Protein AF-A0A821FDJ8-F1 (afdb_monomer_lite)

pLDDT: mean 70.46, std 9.53, range [47.59, 87.81]

Secondary structure (DSSP, 8-state):
--HHHHHHHHHHHHHHHHHHHHHHHHHHHHHHHHTSTTTTT-HHHHHHHHHHHHHHHHHHHHHHHHHHHHHTTTHHHH-TT-TTSHHHHHHHHHHHHHHHHHHHHHHHHHHHHHHHHHHHIIIIIHHHHHHHHHHHHHHHHHHHHHHHHHHHHHHHHHHHHHHHHHHHHHT-

Sequence (172 aa):
MSKLLEQVLKVNTYLHPIQFCLVTIINILNIRVLCSRILRSSPCTHYFLAYALFSIIYNCVSCSTQFLYSFYIDWAKKSQSRLLHTISTIQTARISIVIDRILSAIYMLPMLAIYKYQIISYYVLIPILMIIFGFLTMLHIRPQSIRTKHLISSIHRRRTEEQLARMLIIQV

Structure (mmCIF, N/CA/C/O backbone):
data_AF-A0A821FDJ8-F1
#
_entry.id   AF-A0A821FDJ8-F1
#
loop_
_atom_site.group_PDB
_atom_site.id
_atom_site.type_symbol
_atom_site.label_atom_id
_atom_site.label_alt_id
_atom_site.label_comp_id
_atom_site.label_asym_id
_atom_site.label_entity_id
_atom_site.label_seq_id
_atom_site.pdbx_PDB_ins_code
_atom_site.Cartn_x
_atom_site.Cartn_y
_atom_site.Cartn_z
_atom_site.occupancy
_atom_site.B_iso_or_equiv
_atom_site.auth_seq_id
_atom_site.auth_comp_id
_atom_site.auth_asym_id
_atom_site.auth_atom_id
_atom_site.pdbx_PDB_model_num
ATOM 1 N N . MET A 1 1 ? -31.890 0.995 20.794 1.00 58.12 1 MET A N 1
ATOM 2 C CA . MET A 1 1 ? -30.744 0.539 19.976 1.00 58.12 1 MET A CA 1
ATOM 3 C C . MET A 1 1 ? -31.180 -0.750 19.289 1.00 58.12 1 MET A C 1
ATOM 5 O O . MET A 1 1 ? -31.674 -1.625 19.987 1.00 58.12 1 MET A O 1
ATOM 9 N N . SER A 1 2 ? -31.179 -0.831 17.955 1.00 78.25 2 SER A N 1
ATOM 10 C CA . SER A 1 2 ? -31.711 -2.007 17.244 1.00 78.25 2 SER A CA 1
ATOM 11 C C . SER A 1 2 ? -30.798 -3.223 17.456 1.00 78.25 2 SER A C 1
ATOM 13 O O . SER A 1 2 ? -29.579 -3.069 17.481 1.00 78.25 2 SER A O 1
ATOM 15 N N . LYS A 1 3 ? -31.363 -4.435 17.582 1.00 86.69 3 LYS A N 1
ATOM 16 C CA . LYS A 1 3 ? -30.594 -5.695 17.739 1.00 86.69 3 LYS A CA 1
ATOM 17 C C . LYS A 1 3 ? -29.494 -5.865 16.679 1.00 86.69 3 LYS A C 1
ATOM 19 O O . LYS A 1 3 ? -28.442 -6.432 16.950 1.00 86.69 3 LYS A O 1
ATOM 24 N N . LEU A 1 4 ? -29.736 -5.326 15.486 1.00 79.06 4 LEU A N 1
ATOM 25 C CA . LEU A 1 4 ? -28.810 -5.343 14.359 1.00 79.06 4 LEU A CA 1
ATOM 26 C C . LEU A 1 4 ? -27.558 -4.489 14.630 1.00 79.06 4 LEU A C 1
ATOM 28 O O . LEU A 1 4 ? -26.450 -4.924 14.337 1.00 79.06 4 LEU A O 1
ATOM 32 N N . LEU A 1 5 ? -27.705 -3.320 15.266 1.00 67.12 5 LEU A N 1
ATOM 33 C CA . LEU A 1 5 ? -26.572 -2.462 15.625 1.00 67.12 5 LEU A CA 1
ATOM 34 C C . LEU A 1 5 ? -25.670 -3.121 16.676 1.00 67.12 5 LEU A C 1
ATOM 36 O O . LEU A 1 5 ? -24.453 -3.020 16.576 1.00 67.12 5 LEU A O 1
ATOM 40 N N . GLU A 1 6 ? -26.253 -3.827 17.647 1.00 74.69 6 GLU A N 1
ATOM 41 C CA . GLU A 1 6 ? -25.510 -4.549 18.689 1.00 74.69 6 GLU A CA 1
ATOM 42 C C . GLU A 1 6 ? -24.721 -5.738 18.113 1.00 74.69 6 GLU A C 1
ATOM 44 O O . GLU A 1 6 ? -23.551 -5.930 18.450 1.00 74.69 6 GLU A O 1
ATOM 49 N N . GLN A 1 7 ? -25.315 -6.487 17.176 1.00 76.69 7 GLN A N 1
ATOM 50 C CA . GLN A 1 7 ? -24.606 -7.539 16.441 1.00 76.69 7 GLN A CA 1
ATOM 51 C C . GLN A 1 7 ? -23.461 -6.986 15.589 1.00 76.69 7 GLN A C 1
ATOM 53 O O . GLN A 1 7 ? -22.363 -7.539 15.633 1.00 76.69 7 GLN A O 1
ATOM 58 N N . VAL A 1 8 ? -23.683 -5.893 14.851 1.00 73.62 8 VAL A N 1
ATOM 59 C CA . VAL A 1 8 ? -22.634 -5.256 14.037 1.00 73.62 8 VAL A CA 1
ATOM 60 C C . VAL A 1 8 ? -21.482 -4.784 14.919 1.00 73.62 8 VAL A C 1
ATOM 62 O O . VAL A 1 8 ? -20.329 -5.050 14.593 1.00 73.62 8 VAL A O 1
ATOM 65 N N . LEU A 1 9 ? -21.776 -4.157 16.062 1.00 68.88 9 LEU A N 1
ATOM 66 C CA . LEU A 1 9 ? -20.759 -3.710 17.015 1.00 68.88 9 LEU A CA 1
ATOM 67 C C . LEU A 1 9 ? -19.920 -4.881 17.529 1.00 68.88 9 LEU A C 1
ATOM 69 O O . LEU A 1 9 ? -18.695 -4.818 17.485 1.00 68.88 9 LEU A O 1
ATOM 73 N N . LYS A 1 10 ? -20.584 -5.971 17.932 1.00 74.75 10 LYS A N 1
ATOM 74 C CA . LYS A 1 10 ? -19.927 -7.181 18.433 1.00 74.75 10 LYS A CA 1
ATOM 75 C C . LYS A 1 10 ? -19.014 -7.808 17.381 1.00 74.75 10 LYS A C 1
ATOM 77 O O . LYS A 1 10 ? -17.881 -8.153 17.697 1.00 74.75 10 LYS A O 1
ATOM 82 N N . VAL A 1 11 ? -19.472 -7.923 16.133 1.00 75.38 11 VAL A N 1
ATOM 83 C CA . VAL A 1 11 ? -18.643 -8.420 15.021 1.00 75.38 11 VAL A CA 1
ATOM 84 C C . VAL A 1 11 ? -17.445 -7.500 14.788 1.00 75.38 11 VAL A C 1
ATOM 86 O O . VAL A 1 11 ? -16.323 -7.983 14.642 1.00 75.38 11 VAL A O 1
ATOM 89 N N . ASN A 1 12 ? -17.653 -6.183 14.822 1.00 70.94 12 ASN A N 1
ATOM 90 C CA . ASN A 1 12 ? -16.587 -5.212 14.602 1.00 70.94 12 ASN A CA 1
ATOM 91 C C . ASN A 1 12 ? -15.498 -5.292 15.683 1.00 70.94 12 ASN A C 1
ATOM 93 O O . ASN A 1 12 ? -14.316 -5.173 15.362 1.00 70.94 12 ASN A O 1
ATOM 97 N N . THR A 1 13 ? -15.871 -5.568 16.937 1.00 73.62 13 THR A N 1
ATOM 98 C CA . THR A 1 13 ? -14.925 -5.793 18.043 1.00 73.62 13 THR A CA 1
ATOM 99 C C . THR A 1 13 ? -13.994 -6.981 17.786 1.00 73.62 13 THR A C 1
ATOM 101 O O . THR A 1 13 ? -12.828 -6.922 18.164 1.00 73.62 13 THR A O 1
ATOM 104 N N . TYR A 1 14 ? -14.466 -8.040 17.117 1.00 75.25 14 TYR A N 1
ATOM 105 C CA . TYR A 1 14 ? -13.625 -9.190 16.753 1.00 75.25 14 TYR A CA 1
ATOM 106 C C . TYR A 1 14 ? -12.829 -8.973 15.463 1.00 75.25 14 TYR A C 1
ATOM 108 O O . TYR A 1 14 ? -11.728 -9.505 15.327 1.00 75.25 14 TYR A O 1
ATOM 116 N N . LEU A 1 15 ? -13.355 -8.191 14.519 1.00 75.56 15 LEU A N 1
ATOM 117 C CA . LEU A 1 15 ? -12.695 -7.956 13.233 1.00 75.56 15 LEU A CA 1
ATOM 118 C C . LEU A 1 15 ? -11.451 -7.064 13.366 1.00 75.56 15 LEU A C 1
ATOM 120 O O . LEU A 1 15 ? -10.444 -7.296 12.699 1.00 75.56 15 LEU A O 1
ATOM 124 N N . HIS A 1 16 ? -11.493 -6.074 14.258 1.00 69.56 16 HIS A N 1
ATOM 125 C CA . HIS A 1 16 ? -10.404 -5.115 14.455 1.00 69.56 16 HIS A CA 1
ATOM 126 C C . HIS A 1 16 ? -9.068 -5.705 14.929 1.00 69.56 16 HIS A C 1
ATOM 128 O O . HIS A 1 16 ? -8.049 -5.352 14.335 1.00 69.56 16 HIS A O 1
ATOM 134 N N . PRO A 1 17 ? -9.000 -6.611 15.924 1.00 73.00 17 PRO A N 1
ATOM 135 C CA . PRO A 1 17 ? -7.734 -7.242 16.295 1.00 73.00 17 PRO A CA 1
ATOM 136 C C . PRO A 1 17 ? -7.164 -8.111 15.165 1.00 73.00 17 PRO A C 1
ATOM 138 O O . PRO A 1 17 ? -5.951 -8.132 14.962 1.00 73.00 17 PRO A O 1
ATOM 141 N N . ILE A 1 18 ? -8.018 -8.771 14.373 1.00 73.50 18 ILE A N 1
ATOM 142 C CA . ILE A 1 18 ? -7.584 -9.540 13.194 1.00 73.50 18 ILE A CA 1
ATOM 143 C C . ILE A 1 18 ? -6.985 -8.598 12.143 1.00 73.50 18 ILE A C 1
ATOM 145 O O . ILE A 1 18 ? -5.895 -8.854 11.625 1.00 73.50 18 ILE A O 1
ATOM 149 N N . GLN A 1 19 ? -7.663 -7.482 11.867 1.00 79.44 19 GLN A N 1
ATOM 150 C CA . GLN A 1 19 ? -7.183 -6.452 10.950 1.00 79.44 19 GLN A CA 1
ATOM 151 C C . GLN A 1 19 ? -5.860 -5.834 11.432 1.00 79.44 19 GLN A C 1
ATOM 153 O O . GLN A 1 19 ? -4.935 -5.685 10.636 1.00 79.44 19 GLN A O 1
ATOM 158 N N . PHE A 1 20 ? -5.727 -5.546 12.728 1.00 78.62 20 PHE A N 1
ATOM 159 C CA . PHE A 1 20 ? -4.492 -5.044 13.333 1.00 78.62 20 PHE A CA 1
ATOM 160 C C . PHE A 1 20 ? -3.316 -6.005 13.117 1.00 78.62 20 PHE A C 1
ATOM 162 O O . PHE A 1 20 ? -2.251 -5.590 12.648 1.00 78.62 20 PHE A O 1
ATOM 169 N N . CYS A 1 21 ? -3.511 -7.295 13.403 1.00 78.25 21 CYS A N 1
ATOM 170 C CA . CYS A 1 21 ? -2.490 -8.320 13.198 1.00 78.25 21 CYS A CA 1
ATOM 171 C C . CYS A 1 21 ? -2.081 -8.427 11.722 1.00 78.25 21 CYS A C 1
ATOM 173 O O . CYS A 1 21 ? -0.889 -8.388 11.415 1.00 78.25 21 CYS A O 1
ATOM 175 N N . LEU A 1 22 ? -3.050 -8.504 10.802 1.00 75.06 22 LEU A N 1
ATOM 176 C CA . LEU A 1 22 ? -2.780 -8.608 9.364 1.00 75.06 22 LEU A CA 1
ATOM 177 C C . LEU A 1 22 ? -2.000 -7.400 8.839 1.00 75.06 22 LEU A C 1
ATOM 179 O O . LEU A 1 22 ? -0.982 -7.571 8.167 1.00 75.06 22 LEU A O 1
ATOM 183 N N . VAL A 1 23 ? -2.434 -6.184 9.174 1.00 78.81 23 VAL A N 1
ATOM 184 C CA . VAL A 1 23 ? -1.782 -4.961 8.688 1.00 78.81 23 VAL A CA 1
ATOM 185 C C . VAL A 1 23 ? -0.384 -4.800 9.290 1.00 78.81 23 VAL A C 1
ATOM 187 O O . VAL A 1 23 ? 0.541 -4.378 8.595 1.00 78.81 23 VAL A O 1
ATOM 190 N N . THR A 1 24 ? -0.188 -5.198 10.547 1.00 77.94 24 THR A N 1
ATOM 191 C CA . THR A 1 24 ? 1.136 -5.191 11.182 1.00 77.94 24 THR A CA 1
ATOM 192 C C . THR A 1 24 ? 2.085 -6.175 10.492 1.00 77.94 24 THR A C 1
ATOM 194 O O . THR A 1 24 ? 3.196 -5.795 10.126 1.00 77.94 24 THR A O 1
ATOM 197 N N . ILE A 1 25 ? 1.642 -7.411 10.229 1.00 79.56 25 ILE A N 1
ATOM 198 C CA . ILE A 1 25 ? 2.451 -8.435 9.546 1.00 79.56 25 ILE A CA 1
ATOM 199 C C . ILE A 1 25 ? 2.826 -7.984 8.130 1.00 79.56 25 ILE A C 1
ATOM 201 O O . ILE A 1 25 ? 4.000 -8.041 7.761 1.00 79.56 25 ILE A O 1
ATOM 205 N N . ILE A 1 26 ? 1.859 -7.490 7.352 1.00 83.25 26 ILE A N 1
ATOM 206 C CA . ILE A 1 26 ? 2.091 -7.022 5.977 1.00 83.25 26 ILE A CA 1
ATOM 207 C C . ILE A 1 26 ? 3.100 -5.868 5.961 1.00 83.25 26 ILE A C 1
ATOM 209 O O . ILE A 1 26 ? 4.043 -5.889 5.170 1.00 83.25 26 ILE A O 1
ATOM 213 N N . ASN A 1 27 ? 2.961 -4.886 6.855 1.00 77.25 27 ASN A N 1
ATOM 214 C CA . ASN A 1 27 ? 3.894 -3.762 6.910 1.00 77.25 27 ASN A CA 1
ATOM 215 C C . ASN A 1 27 ? 5.300 -4.177 7.373 1.00 77.25 27 ASN A C 1
ATOM 217 O O . ASN A 1 27 ? 6.280 -3.669 6.831 1.00 77.25 27 ASN A O 1
ATOM 221 N N . ILE A 1 28 ? 5.432 -5.135 8.298 1.00 81.06 28 ILE A N 1
ATOM 222 C CA . ILE A 1 28 ? 6.738 -5.694 8.691 1.00 81.06 28 ILE A CA 1
ATOM 223 C C . ILE A 1 28 ? 7.403 -6.412 7.509 1.00 81.06 28 ILE A C 1
ATOM 225 O O . ILE A 1 28 ? 8.597 -6.221 7.266 1.00 81.06 28 ILE A O 1
ATOM 229 N N . LEU A 1 29 ? 6.644 -7.208 6.748 1.00 79.88 29 LEU A N 1
ATOM 230 C CA . LEU A 1 29 ? 7.152 -7.867 5.542 1.00 79.88 29 LEU A CA 1
ATOM 231 C C . LEU A 1 29 ? 7.580 -6.841 4.485 1.00 79.88 29 LEU A C 1
ATOM 233 O O . LEU A 1 29 ? 8.674 -6.967 3.937 1.00 79.88 29 LEU A O 1
ATOM 237 N N . ASN A 1 30 ? 6.784 -5.792 4.266 1.00 78.44 30 ASN A N 1
ATOM 238 C CA . ASN A 1 30 ? 7.127 -4.699 3.355 1.00 78.44 30 ASN A CA 1
ATOM 239 C C . ASN A 1 30 ? 8.417 -3.996 3.782 1.00 78.44 30 ASN A C 1
ATOM 241 O O . ASN A 1 30 ? 9.311 -3.820 2.958 1.00 78.44 30 ASN A O 1
ATOM 245 N N . ILE A 1 31 ? 8.568 -3.661 5.067 1.00 84.00 31 ILE A N 1
ATOM 246 C CA . ILE A 1 31 ? 9.805 -3.079 5.606 1.00 84.00 31 ILE A CA 1
ATOM 247 C C . ILE A 1 31 ? 10.988 -4.022 5.359 1.00 84.00 31 ILE A C 1
ATOM 249 O O . ILE A 1 31 ? 12.034 -3.581 4.889 1.00 84.00 31 ILE A O 1
ATOM 253 N N . ARG A 1 32 ? 10.834 -5.327 5.617 1.00 83.19 32 ARG A N 1
ATOM 254 C CA . ARG A 1 32 ? 11.902 -6.318 5.416 1.00 83.19 32 ARG A CA 1
ATOM 255 C C . ARG A 1 32 ? 12.328 -6.418 3.950 1.00 83.19 32 ARG A C 1
ATOM 257 O O . ARG A 1 32 ? 13.526 -6.435 3.674 1.00 83.19 32 ARG A O 1
ATOM 264 N N . VAL A 1 33 ? 11.372 -6.452 3.022 1.00 81.06 33 VAL A N 1
ATOM 265 C CA . VAL A 1 33 ? 11.642 -6.495 1.576 1.00 81.06 33 VAL A CA 1
ATOM 266 C C . VAL A 1 33 ? 12.302 -5.195 1.113 1.00 81.06 33 VAL A C 1
ATOM 268 O O . VAL A 1 33 ? 13.340 -5.248 0.454 1.00 81.06 33 VAL A O 1
ATOM 271 N N . LEU A 1 34 ? 11.772 -4.038 1.514 1.00 77.81 34 LEU A N 1
ATOM 272 C CA . LEU A 1 34 ? 12.271 -2.716 1.112 1.00 77.81 34 LEU A CA 1
ATOM 273 C C . LEU A 1 34 ? 13.643 -2.380 1.719 1.00 77.81 34 LEU A C 1
ATOM 275 O O . LEU A 1 34 ? 14.432 -1.671 1.097 1.00 77.81 34 LEU A O 1
ATOM 279 N N . CYS A 1 35 ? 13.971 -2.925 2.892 1.00 76.88 35 CYS A N 1
ATOM 280 C CA . CYS A 1 35 ? 15.297 -2.806 3.504 1.00 76.88 35 CYS A CA 1
ATOM 281 C C . CYS A 1 35 ? 16.371 -3.678 2.826 1.00 76.88 35 CYS A C 1
ATOM 283 O O . CYS A 1 35 ? 17.554 -3.562 3.163 1.00 76.88 35 CYS A O 1
ATOM 285 N N . SER A 1 36 ? 16.001 -4.535 1.869 1.00 84.00 36 SER A N 1
ATOM 286 C CA . SER A 1 36 ? 16.959 -5.343 1.111 1.00 84.00 36 SER A CA 1
ATOM 287 C C . SER A 1 36 ? 17.913 -4.450 0.312 1.00 84.00 36 SER A C 1
ATOM 289 O O . SER A 1 36 ? 17.495 -3.488 -0.333 1.00 84.00 36 SER A O 1
ATOM 291 N N . ARG A 1 37 ? 19.212 -4.790 0.310 1.00 67.56 37 ARG A N 1
ATOM 292 C CA . ARG A 1 37 ? 20.287 -3.959 -0.279 1.00 67.56 37 ARG A CA 1
ATOM 293 C C . ARG A 1 37 ? 20.048 -3.556 -1.740 1.00 67.56 37 ARG A C 1
ATOM 295 O O . ARG A 1 37 ? 20.514 -2.500 -2.144 1.00 67.56 37 ARG A O 1
ATOM 302 N N . ILE A 1 38 ? 19.305 -4.361 -2.498 1.00 69.50 38 ILE A N 1
ATOM 303 C CA . ILE A 1 38 ? 19.013 -4.140 -3.922 1.00 69.50 38 ILE A CA 1
ATOM 304 C C . ILE A 1 38 ? 18.027 -2.975 -4.136 1.00 69.50 38 ILE A C 1
ATOM 306 O O . ILE A 1 38 ? 18.142 -2.254 -5.120 1.00 69.50 38 ILE A O 1
ATOM 310 N N . LEU A 1 39 ? 17.087 -2.751 -3.211 1.00 60.03 39 LEU A N 1
ATOM 311 C CA . LEU A 1 39 ? 16.014 -1.753 -3.354 1.00 60.03 39 LEU A CA 1
ATOM 312 C C . LEU A 1 39 ? 16.331 -0.418 -2.664 1.00 60.03 39 LEU A C 1
ATOM 314 O O . LEU A 1 39 ? 15.665 0.584 -2.921 1.00 60.03 39 LEU A O 1
ATOM 318 N N . ARG A 1 40 ? 17.360 -0.375 -1.808 1.00 62.81 40 ARG A N 1
ATOM 319 C CA . ARG A 1 40 ? 17.690 0.787 -0.965 1.00 62.81 40 ARG A CA 1
ATOM 320 C C . ARG A 1 40 ? 18.205 2.010 -1.740 1.00 62.81 40 ARG A C 1
ATOM 322 O O . ARG A 1 40 ? 18.195 3.101 -1.185 1.00 62.81 40 ARG A O 1
ATOM 329 N N . SER A 1 41 ? 18.645 1.853 -2.989 1.00 64.94 41 SER A N 1
ATOM 330 C CA . SER A 1 41 ? 19.198 2.956 -3.793 1.00 64.94 41 SER A CA 1
ATOM 331 C C . SER A 1 41 ? 18.139 3.854 -4.438 1.00 64.94 41 SER A C 1
ATOM 333 O O . SER A 1 41 ? 18.474 4.946 -4.892 1.00 64.94 41 SER A O 1
ATOM 335 N N . SER A 1 42 ? 16.873 3.423 -4.486 1.00 74.12 42 SER A N 1
ATOM 336 C CA . SER A 1 42 ? 15.808 4.209 -5.108 1.00 74.12 42 SER A CA 1
ATOM 337 C C . SER A 1 42 ? 15.142 5.143 -4.089 1.00 74.12 42 SER A C 1
ATOM 339 O O . SER A 1 42 ? 14.673 4.670 -3.051 1.00 74.12 42 SER A O 1
ATOM 341 N N . PRO A 1 43 ? 15.006 6.451 -4.381 1.00 70.62 43 PRO A N 1
ATOM 342 C CA . PRO A 1 43 ? 14.305 7.393 -3.503 1.00 70.62 43 PRO A CA 1
ATOM 343 C C . PRO A 1 43 ? 12.834 7.002 -3.283 1.00 70.62 43 PRO A C 1
ATOM 345 O O . PRO A 1 43 ? 12.263 7.291 -2.234 1.00 70.62 43 PRO A O 1
ATOM 348 N N . CYS A 1 44 ? 12.234 6.271 -4.227 1.00 69.75 44 CYS A N 1
ATOM 349 C CA . CYS A 1 44 ? 10.882 5.723 -4.116 1.00 69.75 44 CYS A CA 1
ATOM 350 C C . CYS A 1 44 ? 10.738 4.761 -2.917 1.00 69.75 44 CYS A C 1
ATOM 352 O O . CYS A 1 44 ? 9.739 4.788 -2.198 1.00 69.75 44 CYS A O 1
ATOM 354 N N . THR A 1 45 ? 11.778 3.973 -2.632 1.00 74.12 45 THR A N 1
ATOM 355 C CA . THR A 1 45 ? 11.809 2.994 -1.536 1.00 74.12 45 THR A CA 1
ATOM 356 C C . THR A 1 45 ? 11.704 3.664 -0.165 1.00 74.12 45 THR A C 1
ATOM 358 O O . THR A 1 45 ? 11.075 3.120 0.740 1.00 74.12 45 THR A O 1
ATOM 361 N N . HIS A 1 46 ? 12.265 4.866 0.003 1.00 75.50 46 HIS A N 1
ATOM 362 C CA . HIS A 1 46 ? 12.179 5.608 1.265 1.00 75.50 46 HIS A CA 1
ATOM 363 C C . HIS A 1 46 ? 10.761 6.106 1.561 1.00 75.50 46 HIS A C 1
ATOM 365 O O . HIS A 1 46 ? 10.335 6.060 2.714 1.00 75.50 46 HIS A O 1
ATOM 371 N N . TYR A 1 47 ? 9.995 6.492 0.536 1.00 78.50 47 TYR A N 1
ATOM 372 C CA . TYR A 1 47 ? 8.589 6.867 0.709 1.00 78.50 47 TYR A CA 1
ATOM 373 C C . TYR A 1 47 ? 7.724 5.673 1.119 1.00 78.50 47 TYR A C 1
ATOM 375 O O . TYR A 1 47 ? 6.921 5.791 2.043 1.00 78.50 47 TYR A O 1
ATOM 383 N N . PHE A 1 48 ? 7.919 4.511 0.490 1.00 75.12 48 PHE A N 1
ATOM 384 C CA . PHE A 1 48 ? 7.198 3.292 0.869 1.00 75.12 48 PHE A CA 1
ATOM 385 C C . PHE A 1 48 ? 7.566 2.801 2.271 1.00 75.12 48 PHE A C 1
ATOM 387 O O . PHE A 1 48 ? 6.697 2.342 3.012 1.00 75.12 48 PHE A O 1
ATOM 394 N N . LEU A 1 49 ? 8.832 2.952 2.667 1.00 79.00 49 LEU A N 1
ATOM 395 C CA . LEU A 1 49 ? 9.282 2.628 4.016 1.00 79.00 49 LEU A CA 1
ATOM 396 C C . LEU A 1 49 ? 8.636 3.547 5.063 1.00 79.00 49 LEU A C 1
ATOM 398 O O . LEU A 1 49 ? 8.123 3.064 6.072 1.00 79.00 49 LEU A O 1
ATOM 402 N N . ALA A 1 50 ? 8.611 4.857 4.807 1.00 76.44 50 ALA A N 1
ATOM 403 C CA . ALA A 1 50 ? 7.943 5.821 5.676 1.00 76.44 50 ALA A CA 1
ATOM 404 C C . ALA A 1 50 ? 6.440 5.525 5.782 1.00 76.44 50 ALA A C 1
ATOM 406 O O . ALA A 1 50 ? 5.899 5.489 6.884 1.00 76.44 50 ALA A O 1
ATOM 407 N N . TYR A 1 51 ? 5.776 5.235 4.660 1.00 78.50 51 TYR A N 1
ATOM 408 C CA . TYR A 1 51 ? 4.362 4.858 4.641 1.00 78.50 51 TYR A CA 1
ATOM 409 C C . TYR A 1 51 ? 4.077 3.614 5.495 1.00 78.50 51 TYR A C 1
ATOM 411 O O . TYR A 1 51 ? 3.141 3.626 6.293 1.00 78.50 51 TYR A O 1
ATOM 419 N N . ALA A 1 52 ? 4.902 2.567 5.383 1.00 73.69 52 ALA A N 1
ATOM 420 C CA . ALA A 1 52 ? 4.749 1.356 6.189 1.00 73.69 52 ALA A CA 1
ATOM 421 C C . ALA A 1 52 ? 4.899 1.644 7.695 1.00 73.69 52 ALA A C 1
ATOM 423 O O . ALA A 1 52 ? 4.106 1.154 8.499 1.00 73.69 52 ALA A O 1
ATOM 424 N N . LEU A 1 53 ? 5.860 2.494 8.080 1.00 78.06 53 LEU A N 1
ATOM 425 C CA . LEU A 1 53 ? 6.036 2.926 9.471 1.00 78.06 53 LEU A CA 1
ATOM 426 C C . LEU A 1 53 ? 4.836 3.738 9.981 1.00 78.06 53 LEU A C 1
ATOM 428 O O . LEU A 1 53 ? 4.312 3.445 11.056 1.00 78.06 53 LEU A O 1
ATOM 432 N N . PHE A 1 54 ? 4.350 4.711 9.204 1.00 77.62 54 PHE A N 1
ATOM 433 C CA . PHE A 1 54 ? 3.168 5.497 9.572 1.00 77.62 54 PHE A CA 1
ATOM 434 C C . PHE A 1 54 ? 1.899 4.642 9.651 1.00 77.62 54 PHE A C 1
ATOM 436 O O . PHE A 1 54 ? 1.078 4.852 10.542 1.00 77.62 54 PHE A O 1
ATOM 443 N N . SER A 1 55 ? 1.753 3.646 8.775 1.00 77.62 55 SER A N 1
ATOM 444 C CA . SER A 1 55 ? 0.641 2.693 8.812 1.00 77.62 55 SER A CA 1
ATOM 445 C C . SER A 1 55 ? 0.642 1.869 10.105 1.00 77.62 55 SER A C 1
ATOM 447 O O . SER A 1 55 ? -0.414 1.682 10.713 1.00 77.62 55 SER A O 1
ATOM 449 N N . ILE A 1 56 ? 1.813 1.430 10.581 1.00 75.44 56 ILE A N 1
ATOM 450 C CA . ILE A 1 56 ? 1.934 0.731 11.871 1.00 75.44 56 ILE A CA 1
ATOM 451 C C . ILE A 1 56 ? 1.536 1.662 13.025 1.00 75.44 56 ILE A C 1
ATOM 453 O O . ILE A 1 56 ? 0.695 1.290 13.841 1.00 75.44 56 ILE A O 1
ATOM 457 N N . ILE A 1 57 ? 2.072 2.888 13.064 1.00 77.31 57 ILE A N 1
ATOM 458 C CA . ILE A 1 57 ? 1.759 3.871 14.118 1.00 77.31 57 ILE A CA 1
ATOM 459 C C . ILE A 1 57 ? 0.255 4.169 14.157 1.00 77.31 57 ILE A C 1
ATOM 461 O O . ILE A 1 57 ? -0.357 4.129 15.226 1.00 77.31 57 ILE A O 1
ATOM 465 N N . TYR A 1 58 ? -0.356 4.412 12.995 1.00 80.19 58 TYR A N 1
ATOM 466 C CA . TYR A 1 58 ? -1.790 4.666 12.881 1.00 80.19 58 TYR A CA 1
ATOM 467 C C . TYR A 1 58 ? -2.627 3.503 13.429 1.00 80.19 58 TYR A C 1
ATOM 469 O O . TYR A 1 58 ? -3.550 3.724 14.214 1.00 80.19 58 TYR A O 1
ATOM 477 N N . ASN A 1 59 ? -2.282 2.261 13.077 1.00 73.12 59 ASN A N 1
ATOM 478 C CA . ASN A 1 59 ? -2.998 1.087 13.576 1.00 73.12 59 ASN A CA 1
ATOM 479 C C . ASN A 1 59 ? -2.840 0.893 15.089 1.00 73.12 59 ASN A C 1
ATOM 481 O O . ASN A 1 59 ? -3.812 0.524 15.746 1.00 73.12 59 ASN A O 1
ATOM 485 N N . CYS A 1 60 ? -1.673 1.193 15.667 1.00 73.19 60 CYS A N 1
ATOM 486 C CA . CYS A 1 60 ? -1.480 1.158 17.121 1.00 73.19 60 CYS A CA 1
ATOM 487 C C . CYS A 1 60 ? -2.406 2.150 17.849 1.00 73.19 60 CYS A C 1
ATOM 489 O O . CYS A 1 60 ? -3.036 1.805 18.855 1.00 73.19 60 CYS A O 1
ATOM 491 N N . VAL A 1 61 ? -2.541 3.371 17.322 1.00 73.25 61 VAL A N 1
ATOM 492 C CA . VAL A 1 61 ? -3.427 4.405 17.890 1.00 73.25 61 VAL A CA 1
ATOM 493 C C . VAL A 1 61 ? -4.905 4.043 17.694 1.00 73.25 61 VAL A C 1
ATOM 495 O O . VAL A 1 61 ? -5.705 4.143 18.629 1.00 73.25 61 VAL A O 1
ATOM 498 N N . SER A 1 62 ? -5.275 3.561 16.505 1.00 70.94 62 SER A N 1
ATOM 499 C CA . SER A 1 62 ? -6.647 3.141 16.196 1.00 70.94 62 SER A CA 1
ATOM 500 C C . SER A 1 62 ? -7.096 1.947 17.049 1.00 70.94 62 SER A C 1
ATOM 502 O O . SER A 1 62 ? -8.218 1.927 17.552 1.00 70.94 62 SER A O 1
ATOM 504 N N . CYS A 1 63 ? -6.208 0.986 17.311 1.00 64.50 63 CYS A N 1
ATOM 505 C CA . CYS A 1 63 ? -6.517 -0.133 18.198 1.00 64.50 63 CYS A CA 1
ATOM 506 C C . CYS A 1 63 ? -6.743 0.338 19.646 1.00 64.50 63 CYS A C 1
ATOM 508 O O . CYS A 1 63 ? -7.682 -0.108 20.305 1.00 64.50 63 CYS A O 1
ATOM 510 N N . SER A 1 64 ? -5.922 1.275 20.131 1.00 66.31 64 SER A N 1
ATOM 511 C CA . SER A 1 64 ? -6.003 1.794 21.505 1.00 66.31 64 SER A CA 1
ATOM 512 C C . SER A 1 64 ? -7.315 2.544 21.763 1.00 66.31 64 SER A C 1
ATOM 514 O O . SER A 1 64 ? -7.962 2.343 22.792 1.00 66.31 64 SER A O 1
ATOM 516 N N . THR A 1 65 ? -7.753 3.361 20.801 1.00 65.12 65 THR A N 1
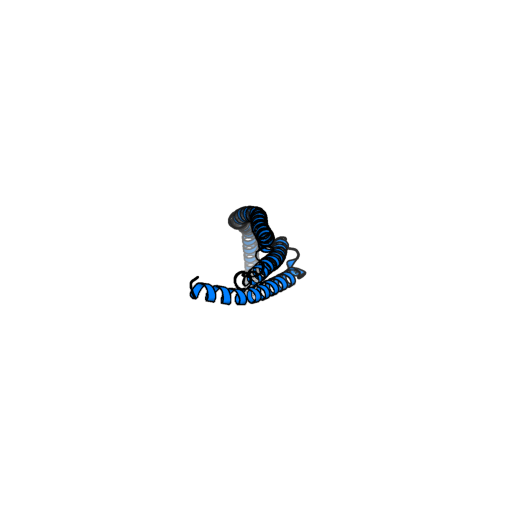ATOM 517 C CA . THR A 1 65 ? -9.024 4.104 20.880 1.00 65.12 65 THR A CA 1
ATOM 518 C C . THR A 1 65 ? -10.239 3.177 20.876 1.00 65.12 65 THR A C 1
ATOM 520 O O . THR A 1 65 ? -11.196 3.412 21.614 1.00 65.12 65 THR A O 1
ATOM 523 N N . GLN A 1 66 ? -10.197 2.076 20.126 1.00 65.06 66 GLN A N 1
ATOM 524 C CA . GLN A 1 66 ? -11.290 1.102 20.125 1.00 65.06 66 GLN A CA 1
ATOM 525 C C . GLN A 1 66 ? -11.320 0.201 21.354 1.00 65.06 66 GLN A C 1
ATOM 527 O O . GLN A 1 66 ? -12.403 -0.145 21.825 1.00 65.06 66 GLN A O 1
ATOM 532 N N . PHE A 1 67 ? -10.160 -0.142 21.910 1.00 65.38 67 PHE A N 1
ATOM 533 C CA . PHE A 1 67 ? -10.093 -0.868 23.175 1.00 65.38 67 PHE A CA 1
ATOM 534 C C . PHE A 1 67 ? -10.693 -0.024 24.308 1.00 65.38 67 PHE A C 1
ATOM 536 O O . PHE A 1 67 ? -11.526 -0.507 25.076 1.00 65.38 67 PHE A O 1
ATOM 543 N N . LEU A 1 6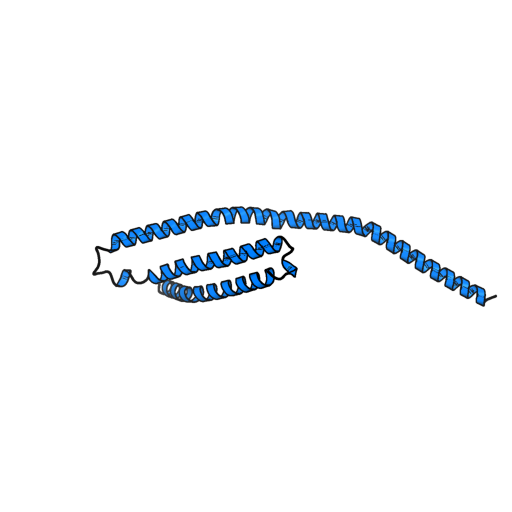8 ? -10.368 1.273 24.338 1.00 62.69 68 LEU A N 1
ATOM 544 C CA . LEU A 1 68 ? -10.990 2.242 25.244 1.00 62.69 68 LEU A CA 1
ATOM 545 C C . LEU A 1 68 ? -12.503 2.352 25.022 1.00 62.69 68 LEU A C 1
ATOM 547 O O . LEU A 1 68 ? -13.259 2.359 25.992 1.00 62.69 68 LEU A O 1
ATOM 551 N N . TYR A 1 69 ? -12.956 2.381 23.765 1.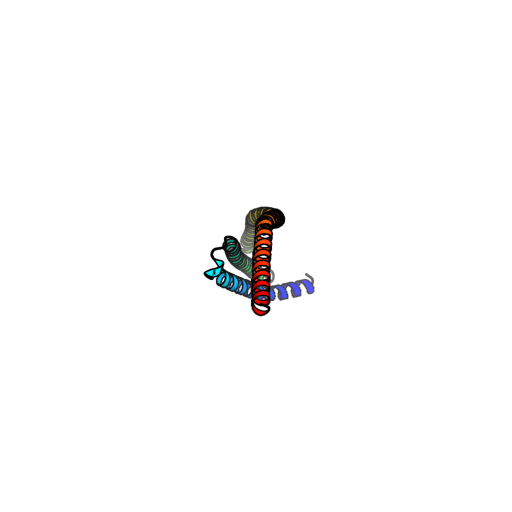00 63.75 69 TYR A N 1
ATOM 552 C CA . TYR A 1 69 ? -14.381 2.397 23.435 1.00 63.75 69 TYR A CA 1
ATOM 553 C C . TYR A 1 69 ? -15.102 1.129 23.919 1.00 63.75 69 TYR A C 1
ATOM 555 O O . TYR A 1 69 ? -16.182 1.219 24.499 1.00 63.75 69 TYR A O 1
ATOM 563 N N . SER A 1 70 ? -14.482 -0.043 23.754 1.00 62.03 70 SER A N 1
ATOM 564 C CA . SER A 1 70 ? -15.025 -1.322 24.223 1.00 62.03 70 SER A CA 1
ATOM 565 C C . SER A 1 70 ? -15.121 -1.383 25.750 1.00 62.03 70 SER A C 1
ATOM 567 O O . SER A 1 70 ? -16.105 -1.901 26.270 1.00 62.03 70 SER A O 1
ATOM 569 N N . PHE A 1 71 ? -14.151 -0.824 26.481 1.00 62.78 71 PHE A N 1
ATOM 570 C CA . PHE A 1 71 ? -14.217 -0.720 27.946 1.00 62.78 71 PHE A CA 1
ATOM 571 C C . PHE A 1 71 ? -15.185 0.357 28.453 1.00 62.78 71 PHE A C 1
ATOM 573 O O . PHE A 1 71 ? -15.572 0.336 29.622 1.00 62.78 71 PHE A O 1
ATOM 580 N N . TYR A 1 72 ? -15.621 1.275 27.587 1.00 55.91 72 TYR A N 1
ATOM 581 C CA . TYR A 1 72 ? -16.651 2.263 27.912 1.00 55.91 72 TYR A CA 1
ATOM 582 C C . TYR A 1 72 ? -18.074 1.669 27.918 1.00 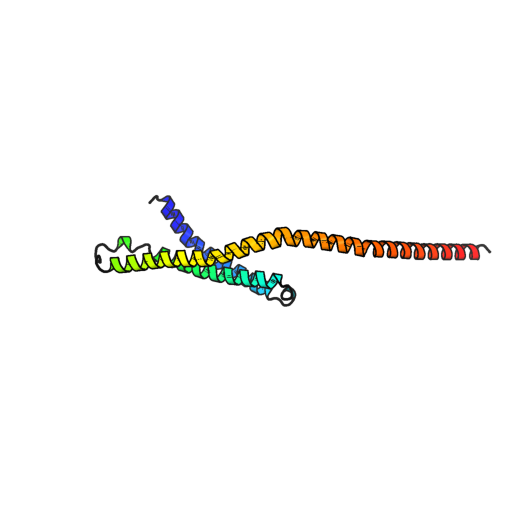55.91 72 TYR A C 1
ATOM 584 O O . TYR A 1 72 ? -19.019 2.313 28.380 1.00 55.91 72 TYR A O 1
ATOM 592 N N . ILE A 1 73 ? -18.238 0.417 27.475 1.00 51.31 73 ILE A N 1
ATOM 593 C CA . ILE A 1 73 ? -19.500 -0.332 27.494 1.00 51.31 73 ILE A CA 1
ATOM 594 C C . ILE A 1 73 ? -19.531 -1.240 28.733 1.00 51.31 73 ILE A C 1
ATOM 596 O O . ILE A 1 73 ? -19.411 -2.450 28.629 1.00 51.31 73 ILE A O 1
ATOM 600 N N . ASP A 1 74 ? -19.671 -0.633 29.914 1.00 49.66 74 ASP A N 1
ATOM 601 C CA . ASP A 1 74 ? -20.539 -1.178 30.985 1.00 49.66 74 ASP A CA 1
ATOM 602 C C . ASP A 1 74 ? -20.778 -0.205 32.157 1.00 49.66 74 ASP A C 1
ATOM 604 O O . ASP A 1 74 ? -21.417 -0.543 33.155 1.00 49.66 74 ASP A O 1
ATOM 608 N N . TRP A 1 75 ? -20.321 1.048 32.058 1.00 50.38 75 TRP A N 1
ATOM 609 C CA . TRP A 1 75 ? -20.575 2.042 33.108 1.00 50.38 75 TRP A CA 1
ATOM 610 C C . TRP A 1 75 ? -22.055 2.414 33.241 1.00 50.38 75 TRP A C 1
ATOM 612 O O . TRP A 1 75 ? -22.489 2.793 34.323 1.00 50.38 75 TRP A O 1
ATOM 622 N N . ALA A 1 76 ? -22.850 2.243 32.181 1.00 50.25 76 ALA A N 1
ATOM 623 C CA . ALA A 1 76 ? -24.278 2.553 32.202 1.00 50.25 76 ALA A CA 1
ATOM 624 C C . ALA A 1 76 ? -25.128 1.528 32.977 1.00 50.25 76 ALA A C 1
ATOM 626 O O . ALA A 1 76 ? -26.229 1.866 33.403 1.00 50.25 76 ALA A O 1
ATOM 627 N N . LYS A 1 77 ? -24.656 0.285 33.177 1.00 48.09 77 LYS A N 1
ATOM 628 C CA . LYS A 1 77 ? -25.465 -0.783 33.799 1.00 48.09 77 LYS A CA 1
ATOM 629 C C . LYS A 1 77 ? -25.205 -1.004 35.290 1.00 48.09 77 LYS A C 1
ATOM 631 O O . LYS A 1 77 ? -25.997 -1.685 35.934 1.00 48.09 77 LYS A O 1
ATOM 636 N N . LYS A 1 78 ? -24.149 -0.418 35.869 1.00 48.28 78 LYS A N 1
ATOM 637 C CA . LYS A 1 78 ? -23.780 -0.636 37.286 1.00 48.28 78 LYS A CA 1
ATOM 638 C C . LYS A 1 78 ? -23.810 0.612 38.176 1.00 48.28 78 LYS A C 1
ATOM 640 O O . LYS A 1 78 ? -23.473 0.519 39.353 1.00 48.28 78 LYS A O 1
ATOM 645 N N . SER A 1 79 ? -24.206 1.774 37.655 1.00 47.62 79 SER A N 1
ATOM 646 C CA . SER A 1 79 ? -24.005 3.067 38.328 1.00 47.62 79 SER A CA 1
ATOM 647 C C . SER A 1 79 ? -25.237 3.656 39.024 1.00 47.62 79 SER A C 1
ATOM 649 O O . SER A 1 79 ? -25.266 4.862 39.258 1.00 47.62 79 SER A O 1
ATOM 651 N N . GLN A 1 80 ? -26.233 2.855 39.413 1.00 50.38 80 GLN A N 1
ATOM 652 C CA . GLN A 1 80 ? -27.329 3.371 40.251 1.00 50.38 80 GLN A CA 1
ATOM 653 C C . GLN A 1 80 ? -26.875 3.667 41.703 1.00 50.38 80 GLN A C 1
ATOM 655 O O . GLN A 1 80 ? -27.629 4.260 42.463 1.00 50.38 80 GLN A O 1
ATOM 660 N N . SER A 1 81 ? -25.640 3.311 42.099 1.00 48.75 81 SER A N 1
ATOM 661 C CA . SER A 1 81 ? -25.130 3.482 43.475 1.00 48.75 81 SER A CA 1
ATOM 662 C C . SER A 1 81 ? -23.914 4.416 43.650 1.00 48.75 81 SER A C 1
ATOM 664 O O . SER A 1 81 ? -23.448 4.575 44.774 1.00 48.75 81 SER A O 1
ATOM 666 N N . ARG A 1 82 ? -23.386 5.078 42.602 1.00 50.59 82 ARG A N 1
ATOM 667 C CA . ARG A 1 82 ? -22.198 5.976 42.707 1.00 50.59 82 ARG A CA 1
ATOM 668 C C . ARG A 1 82 ? -22.370 7.342 42.028 1.00 50.59 82 ARG A C 1
ATOM 670 O O . ARG A 1 82 ? -21.472 7.823 41.345 1.00 50.59 82 ARG A O 1
ATOM 677 N N . LEU A 1 83 ? -23.519 7.983 42.216 1.00 52.53 83 LEU A N 1
ATOM 678 C CA . LEU A 1 83 ? -23.929 9.185 41.476 1.00 52.53 83 LEU A CA 1
ATOM 679 C C . LEU A 1 83 ? -22.945 10.384 41.558 1.00 52.53 83 LEU A C 1
ATOM 681 O O . LEU A 1 83 ? -22.901 11.187 40.633 1.00 52.53 83 LEU A O 1
ATOM 685 N N . LEU A 1 84 ? -22.107 10.490 42.597 1.00 47.59 84 LEU A N 1
ATOM 686 C CA . LEU A 1 84 ? -21.254 11.668 42.839 1.00 47.59 84 LEU A CA 1
ATOM 687 C C . LEU A 1 84 ? -19.850 11.632 42.197 1.00 47.59 84 LEU A C 1
ATOM 689 O O . LEU A 1 84 ? -19.277 12.691 41.966 1.00 47.59 84 LEU A O 1
ATOM 693 N N . HIS A 1 85 ? -19.308 10.467 41.816 1.00 51.97 85 HIS A N 1
ATOM 694 C CA . HIS A 1 85 ? -17.971 10.372 41.181 1.00 51.97 85 HIS A CA 1
ATOM 695 C C . HIS A 1 85 ? -18.025 10.407 39.630 1.00 51.97 85 HIS A C 1
ATOM 697 O O . HIS A 1 85 ? -17.014 10.265 38.932 1.00 51.97 85 HIS A O 1
ATOM 703 N N . THR A 1 86 ? -19.228 10.583 39.078 1.00 53.56 86 THR A N 1
ATOM 704 C CA . THR A 1 86 ? -19.548 10.360 37.657 1.00 53.56 86 THR A CA 1
ATOM 705 C C . THR A 1 86 ? -19.473 11.638 36.817 1.00 53.56 86 THR A C 1
ATOM 707 O O . THR A 1 86 ? -19.221 11.583 35.619 1.00 53.56 86 THR A O 1
ATOM 710 N N . ILE A 1 87 ? -19.649 12.816 37.421 1.00 61.12 87 ILE A N 1
ATOM 711 C CA . ILE A 1 87 ? -19.662 14.078 36.663 1.00 61.12 87 ILE A CA 1
ATOM 712 C C . ILE A 1 87 ? -18.247 14.452 36.199 1.00 61.12 87 ILE A C 1
ATOM 714 O O . ILE A 1 87 ? -18.070 14.829 35.040 1.00 61.12 87 ILE A O 1
ATOM 718 N N . SER A 1 88 ? -17.230 14.269 37.052 1.00 62.12 88 SER A N 1
ATOM 719 C CA . SER A 1 88 ? -15.838 14.555 36.677 1.00 62.12 88 SER A CA 1
ATOM 720 C C . SER A 1 88 ? -15.331 13.595 35.599 1.00 62.12 88 SER A C 1
ATOM 722 O O . SER A 1 88 ? -14.749 14.035 34.616 1.00 62.12 88 SER A O 1
ATOM 724 N N . THR A 1 89 ? -15.638 12.300 35.706 1.00 56.91 89 THR A N 1
ATOM 725 C CA . THR A 1 89 ? -15.217 11.273 34.736 1.00 56.91 89 THR A CA 1
ATOM 726 C C . THR A 1 89 ? -15.908 11.416 33.377 1.00 56.91 89 THR A C 1
ATOM 728 O O . THR A 1 89 ? -15.267 11.219 32.342 1.00 56.91 89 THR A O 1
ATOM 731 N N . ILE A 1 90 ? -17.177 11.843 33.348 1.00 64.81 90 ILE A N 1
ATOM 732 C CA . ILE A 1 90 ? -17.875 12.195 32.101 1.00 64.81 90 ILE A CA 1
ATOM 733 C C . ILE A 1 90 ? -17.233 13.425 31.447 1.00 64.81 90 ILE A C 1
ATOM 735 O O . ILE A 1 90 ? -17.063 13.451 30.226 1.00 64.81 90 ILE A O 1
ATOM 739 N N . GLN A 1 91 ? -16.852 14.437 32.229 1.00 66.56 91 GLN A N 1
ATOM 740 C CA . GLN A 1 91 ? -16.154 15.609 31.696 1.00 66.56 91 GLN A CA 1
ATOM 741 C C . GLN A 1 91 ? -14.769 15.241 31.149 1.00 66.56 91 GLN A C 1
ATOM 743 O O . GLN A 1 91 ? -14.442 15.649 30.035 1.00 66.56 91 GLN A O 1
ATOM 748 N N . THR A 1 92 ? -13.997 14.401 31.845 1.00 65.50 92 THR A N 1
ATOM 749 C CA . THR A 1 92 ? -12.681 13.944 31.365 1.00 65.50 92 THR A CA 1
ATOM 750 C C . THR A 1 92 ? -12.789 13.139 30.069 1.00 65.50 92 THR A C 1
ATOM 752 O O . THR A 1 92 ? -12.006 13.357 29.147 1.00 65.50 92 THR A O 1
ATOM 755 N N . ALA A 1 93 ? -13.789 12.262 29.941 1.00 58.34 93 ALA A N 1
ATOM 756 C CA . ALA A 1 93 ? -14.004 11.499 28.713 1.00 58.34 93 ALA A CA 1
ATOM 757 C C . ALA A 1 93 ? -14.433 12.389 27.536 1.00 58.34 93 ALA A C 1
ATOM 759 O O . ALA A 1 93 ? -13.945 12.216 26.421 1.00 58.34 93 ALA A O 1
ATOM 760 N N . ARG A 1 94 ? -15.293 13.388 27.776 1.00 66.50 94 ARG A N 1
ATOM 761 C CA . ARG A 1 94 ? -15.677 14.367 26.745 1.00 66.50 94 ARG A CA 1
ATOM 762 C C . ARG A 1 94 ? -14.482 15.192 26.279 1.00 66.50 94 ARG A C 1
ATOM 764 O O . ARG A 1 94 ? -14.313 15.374 25.078 1.00 66.50 94 ARG A O 1
ATOM 771 N N . ILE A 1 95 ? -13.634 15.631 27.208 1.00 70.44 95 ILE A N 1
ATOM 772 C CA . ILE A 1 95 ? -12.397 16.351 26.887 1.00 70.44 95 ILE A CA 1
ATOM 773 C C . ILE A 1 95 ? -11.454 15.449 26.084 1.00 70.44 95 ILE A C 1
ATOM 775 O O . ILE A 1 95 ? -10.943 15.878 25.056 1.00 70.44 95 ILE A O 1
ATOM 779 N N . SER A 1 96 ? -11.285 14.185 26.480 1.00 64.81 96 SER A N 1
ATOM 780 C CA . SER A 1 96 ? -10.443 13.229 25.754 1.00 64.81 96 SER A CA 1
ATOM 781 C C . SER A 1 96 ? -10.932 12.980 24.323 1.00 64.81 96 SER A C 1
ATOM 783 O O . SER A 1 96 ? -10.118 12.997 23.405 1.00 64.81 96 SER A O 1
ATOM 785 N N . ILE A 1 97 ? -12.245 12.840 24.104 1.00 65.25 97 ILE A N 1
ATOM 786 C CA . ILE A 1 97 ? -12.826 12.666 22.760 1.00 65.25 97 ILE A CA 1
ATOM 787 C C . ILE A 1 97 ? -12.624 13.920 21.900 1.00 65.25 97 ILE A C 1
ATOM 789 O O . ILE A 1 97 ? -12.312 13.814 20.715 1.00 65.25 97 ILE A O 1
ATOM 793 N N . VAL A 1 98 ? -12.798 15.112 22.478 1.00 73.88 98 VAL A N 1
ATOM 794 C CA . VAL A 1 98 ? -12.591 16.377 21.758 1.00 73.88 98 VAL A CA 1
ATOM 795 C C . VAL A 1 98 ? -11.118 16.550 21.389 1.00 73.88 98 VAL A C 1
ATOM 797 O O . VAL A 1 98 ? -10.819 16.883 20.243 1.00 73.88 98 VAL A O 1
ATOM 800 N N . ILE A 1 99 ? -10.202 16.262 22.316 1.00 74.94 99 ILE A N 1
ATOM 801 C CA . ILE A 1 99 ? -8.759 16.313 22.062 1.00 74.94 99 ILE A CA 1
ATOM 802 C C . ILE A 1 99 ? -8.374 15.312 20.971 1.00 74.94 99 ILE A C 1
ATOM 804 O O . ILE A 1 99 ? -7.693 15.707 20.034 1.00 74.94 99 ILE A O 1
ATOM 808 N N . ASP A 1 100 ? -8.850 14.067 21.027 1.00 67.38 100 ASP A N 1
ATOM 809 C CA . ASP A 1 100 ? -8.549 13.041 20.018 1.00 67.38 100 ASP A CA 1
ATOM 810 C C . ASP A 1 100 ? -9.049 13.441 18.618 1.00 67.38 100 ASP A C 1
ATOM 812 O O . ASP A 1 100 ? -8.331 13.312 17.626 1.00 67.38 100 ASP A O 1
ATOM 816 N N . ARG A 1 101 ? -10.244 14.043 18.526 1.00 62.12 101 ARG A N 1
ATOM 817 C CA . ARG A 1 101 ? -10.785 14.567 17.261 1.00 62.12 101 ARG A CA 1
ATOM 818 C C . ARG A 1 101 ? -9.980 15.741 16.714 1.00 62.12 101 ARG A C 1
ATOM 820 O O . ARG A 1 101 ? -9.738 15.784 15.509 1.00 62.12 101 ARG A O 1
ATOM 827 N N . ILE A 1 102 ? -9.559 16.668 17.573 1.00 74.44 102 ILE A N 1
ATOM 828 C CA . ILE A 1 102 ? -8.713 17.803 17.181 1.00 74.44 102 ILE A CA 1
ATOM 829 C C . ILE A 1 102 ? -7.337 17.300 16.737 1.00 74.44 102 ILE A C 1
ATOM 831 O O . ILE A 1 102 ? -6.850 17.707 15.685 1.00 74.44 102 ILE A O 1
ATOM 835 N N . LEU A 1 103 ? -6.739 16.372 17.484 1.00 68.12 103 LEU A N 1
ATOM 836 C CA . LEU A 1 103 ? -5.438 15.794 17.163 1.00 68.12 103 LEU A CA 1
ATOM 837 C C . LEU A 1 103 ? -5.491 15.027 15.837 1.00 68.12 103 LEU A C 1
ATOM 839 O O . LEU A 1 103 ? -4.637 15.229 14.980 1.00 68.12 103 LEU A O 1
ATOM 843 N N . SER A 1 104 ? -6.532 14.216 15.628 1.00 62.12 104 SER A N 1
ATOM 844 C CA . SER A 1 104 ? -6.769 13.499 14.372 1.00 62.12 104 SER A CA 1
ATOM 845 C C . SER A 1 104 ? -6.977 14.463 13.198 1.00 62.12 104 SER A C 1
ATOM 847 O O . SER A 1 104 ? -6.397 14.257 12.134 1.00 62.12 104 SER A O 1
ATOM 849 N N . ALA A 1 105 ? -7.720 15.559 13.388 1.00 62.69 105 ALA A N 1
ATOM 850 C CA . ALA A 1 105 ? -7.902 16.583 12.359 1.00 62.69 105 ALA A CA 1
ATOM 851 C C . ALA A 1 105 ? -6.584 17.293 12.007 1.00 62.69 105 ALA A C 1
ATOM 853 O O . ALA A 1 105 ? -6.268 17.428 10.826 1.00 62.69 105 ALA A O 1
ATOM 854 N N . ILE A 1 106 ? -5.788 17.677 13.012 1.00 74.50 106 ILE A N 1
ATOM 855 C CA . ILE A 1 106 ? -4.460 18.282 12.824 1.00 74.50 106 ILE A CA 1
ATOM 856 C C . ILE A 1 106 ? -3.516 17.307 12.114 1.00 74.50 106 ILE A C 1
ATOM 858 O O . ILE A 1 106 ? -2.743 17.737 11.266 1.00 74.50 106 ILE A O 1
ATOM 862 N N . TYR A 1 107 ? -3.594 16.006 12.409 1.00 63.78 107 TYR A N 1
ATOM 863 C CA . TYR A 1 107 ? -2.744 14.984 11.790 1.00 63.78 107 TYR A CA 1
ATOM 864 C C . TYR A 1 107 ? -3.159 14.648 10.348 1.00 63.78 107 TYR A C 1
ATOM 866 O O . TYR A 1 107 ? -2.315 14.379 9.494 1.00 63.78 107 TYR A O 1
ATOM 874 N N . MET A 1 108 ? -4.458 14.697 10.046 1.00 57.97 108 MET A N 1
ATOM 875 C CA . MET A 1 108 ? -4.992 14.429 8.705 1.00 57.97 108 MET A CA 1
ATOM 876 C C . MET A 1 108 ? -4.783 15.602 7.737 1.00 57.97 108 MET A C 1
ATOM 878 O O . MET A 1 108 ? -4.679 15.382 6.532 1.00 57.97 108 MET A O 1
ATOM 882 N N . LEU A 1 109 ? -4.669 16.834 8.241 1.00 62.66 109 LEU A N 1
ATOM 883 C CA . LEU A 1 109 ? -4.472 18.054 7.448 1.00 62.66 109 LEU A CA 1
ATOM 884 C C . LEU A 1 109 ? -3.176 18.059 6.603 1.00 62.66 109 LEU A C 1
ATOM 886 O O . LEU A 1 109 ? -3.265 18.283 5.391 1.00 62.66 109 LEU A O 1
ATOM 890 N N . PRO A 1 110 ? -1.983 17.754 7.158 1.00 58.75 110 PRO A N 1
ATOM 891 C CA . PRO A 1 110 ? -0.763 17.631 6.367 1.00 58.75 110 PRO A CA 1
ATOM 892 C C . PRO A 1 110 ? -0.814 16.414 5.441 1.00 58.75 110 PRO A C 1
ATOM 894 O O . PRO A 1 110 ? -0.298 16.490 4.330 1.00 58.75 110 PRO A O 1
ATOM 897 N N . MET A 1 111 ? -1.487 15.325 5.831 1.00 52.59 111 MET A N 1
ATOM 898 C CA . MET A 1 111 ? -1.635 14.149 4.969 1.00 52.59 111 MET A CA 1
ATOM 899 C C . MET A 1 111 ? -2.479 14.469 3.727 1.00 52.59 111 MET A C 1
ATOM 901 O O . MET A 1 111 ? -2.101 14.087 2.626 1.00 52.59 111 MET A O 1
ATOM 905 N N . LEU A 1 112 ? -3.543 15.266 3.865 1.00 59.91 112 LEU A N 1
ATOM 906 C CA . LEU A 1 112 ? -4.364 15.767 2.754 1.00 59.91 112 LEU A CA 1
ATOM 907 C C . LEU A 1 112 ? -3.589 16.718 1.827 1.00 59.91 112 LEU A C 1
ATOM 909 O O . LEU A 1 112 ? -3.730 16.638 0.604 1.00 59.91 112 LEU A O 1
ATOM 913 N N . ALA A 1 113 ? -2.749 17.589 2.394 1.00 67.19 113 ALA A N 1
ATOM 914 C CA . ALA A 1 113 ? -1.883 18.481 1.623 1.00 67.19 113 ALA A CA 1
ATOM 915 C C . ALA A 1 113 ? -0.820 17.695 0.834 1.00 67.19 113 ALA A C 1
ATOM 917 O O . ALA A 1 113 ? -0.638 17.927 -0.365 1.00 67.19 113 ALA A O 1
ATOM 918 N N . ILE A 1 114 ? -0.183 16.713 1.480 1.00 62.31 114 ILE A N 1
ATOM 919 C CA . ILE A 1 114 ? 0.787 15.812 0.851 1.00 62.31 114 ILE A CA 1
ATOM 920 C C . ILE A 1 114 ? 0.102 14.972 -0.227 1.00 62.31 114 ILE A C 1
ATOM 922 O O . ILE A 1 114 ? 0.645 14.866 -1.319 1.00 62.31 114 ILE A O 1
ATOM 926 N N . TYR A 1 115 ? -1.103 14.449 0.017 1.00 56.78 115 TYR A N 1
ATOM 927 C CA . TYR A 1 115 ? -1.840 13.617 -0.939 1.00 56.78 115 TYR A CA 1
ATOM 928 C C . TYR A 1 115 ? -2.269 14.401 -2.184 1.00 56.78 115 TYR A C 1
ATOM 930 O O . TYR A 1 115 ? -2.120 13.906 -3.299 1.00 56.78 115 TYR A O 1
ATOM 938 N N . LYS A 1 116 ? -2.720 15.657 -2.034 1.00 65.38 116 LYS A N 1
ATOM 939 C CA . LYS A 1 116 ? -2.988 16.541 -3.185 1.00 65.38 116 LYS A CA 1
ATOM 940 C C . LYS A 1 116 ? -1.731 16.774 -4.021 1.00 65.38 116 LYS A C 1
ATOM 942 O O . LYS A 1 116 ? -1.791 16.695 -5.247 1.00 65.38 116 LYS A O 1
ATOM 947 N N . TYR A 1 117 ? -0.600 17.030 -3.367 1.00 66.62 117 TYR A N 1
ATOM 948 C CA . TYR A 1 117 ? 0.670 17.245 -4.059 1.00 66.62 117 TYR A CA 1
ATOM 949 C C . TYR A 1 117 ? 1.194 15.953 -4.709 1.00 66.62 117 TYR A C 1
ATOM 951 O O . TYR A 1 117 ? 1.696 15.979 -5.832 1.00 66.62 117 TYR A O 1
ATOM 959 N N . GLN A 1 118 ? 1.007 14.806 -4.051 1.00 52.41 118 GLN A N 1
ATOM 960 C CA . GLN A 1 118 ? 1.352 13.486 -4.574 1.00 52.41 118 GLN A CA 1
ATOM 961 C C . GLN A 1 118 ? 0.500 13.111 -5.777 1.00 52.41 118 GLN A C 1
ATOM 963 O O . GLN A 1 118 ? 1.063 12.605 -6.735 1.00 52.41 118 GLN A O 1
ATOM 968 N N . ILE A 1 119 ? -0.809 13.377 -5.775 1.00 66.19 119 ILE A N 1
ATOM 969 C CA . ILE A 1 119 ? -1.668 13.096 -6.933 1.00 66.19 119 ILE A CA 1
ATOM 970 C C . ILE A 1 119 ? -1.200 13.905 -8.142 1.00 66.19 119 ILE A C 1
ATOM 972 O O . ILE A 1 119 ? -1.014 13.343 -9.217 1.00 66.19 119 ILE A O 1
ATOM 976 N N . ILE A 1 120 ? -0.959 15.207 -7.967 1.00 69.44 120 ILE A N 1
ATOM 977 C CA . ILE A 1 120 ? -0.508 16.070 -9.066 1.00 69.44 120 ILE A CA 1
ATOM 978 C C . ILE A 1 120 ? 0.866 15.608 -9.569 1.00 69.44 120 ILE A C 1
ATOM 980 O O . ILE A 1 120 ? 1.067 15.447 -10.770 1.00 69.44 120 ILE A O 1
ATOM 984 N N . SER A 1 121 ? 1.799 15.315 -8.664 1.00 65.81 121 SER A N 1
ATOM 985 C CA . SER A 1 121 ? 3.134 14.849 -9.040 1.00 65.81 121 SER A CA 1
ATOM 986 C C . SER A 1 121 ? 3.103 13.463 -9.707 1.00 65.81 121 SER A C 1
ATOM 988 O O . SER A 1 121 ? 3.600 13.292 -10.815 1.00 65.81 121 SER A O 1
ATOM 990 N N . TYR A 1 122 ? 2.449 12.464 -9.115 1.00 61.91 122 TYR A N 1
ATOM 991 C CA . TYR A 1 122 ? 2.452 11.102 -9.658 1.00 61.91 122 TYR A CA 1
ATOM 992 C C . TYR A 1 122 ? 1.616 10.952 -10.929 1.00 61.91 122 TYR A C 1
ATOM 994 O O . TYR A 1 122 ? 2.052 10.266 -11.847 1.00 61.91 122 TYR A O 1
ATOM 1002 N N . TYR A 1 123 ? 0.436 11.568 -11.013 1.00 60.47 123 TYR A N 1
ATOM 1003 C CA . TYR A 1 123 ? -0.452 11.359 -12.162 1.00 60.47 123 TYR A CA 1
ATOM 1004 C C . TYR A 1 123 ? -0.205 12.327 -13.315 1.00 60.47 123 TYR A C 1
ATOM 1006 O O . TYR A 1 123 ? -0.612 12.027 -14.432 1.00 60.47 123 TYR A O 1
ATOM 1014 N N . VAL A 1 124 ? 0.457 13.464 -13.081 1.00 70.69 124 VAL A N 1
ATOM 1015 C CA . VAL A 1 124 ? 0.737 14.442 -14.144 1.00 70.69 124 VAL A CA 1
ATOM 1016 C C . VAL A 1 124 ? 2.224 14.485 -14.473 1.00 70.69 124 VAL A C 1
ATOM 1018 O O . VAL A 1 124 ? 2.590 14.352 -15.639 1.00 70.69 124 VAL A O 1
ATOM 1021 N N . LEU A 1 125 ? 3.103 14.599 -13.473 1.00 70.81 125 LEU A N 1
ATOM 1022 C CA . LEU A 1 125 ? 4.539 14.754 -13.728 1.00 70.81 125 LEU A CA 1
ATOM 1023 C C . LEU A 1 125 ? 5.176 13.463 -14.260 1.00 70.81 125 LEU A C 1
ATOM 1025 O O . LEU A 1 125 ? 5.959 13.523 -15.206 1.00 70.81 125 LEU A O 1
ATOM 1029 N N . ILE A 1 126 ? 4.832 12.297 -13.702 1.00 65.69 126 ILE A N 1
ATOM 1030 C CA . ILE A 1 126 ? 5.437 11.021 -14.126 1.00 65.69 126 ILE A CA 1
ATOM 1031 C C . ILE A 1 126 ? 5.080 10.659 -15.576 1.00 65.69 126 ILE A C 1
ATOM 1033 O O . ILE A 1 126 ? 6.006 10.336 -16.320 1.00 65.69 126 ILE A O 1
ATOM 1037 N N . PRO A 1 127 ? 3.817 10.752 -16.043 1.00 67.94 127 PRO A N 1
ATOM 1038 C CA . PRO A 1 127 ? 3.500 10.493 -17.447 1.00 67.94 127 PRO A CA 1
ATOM 1039 C C . PRO A 1 127 ? 4.194 11.466 -18.402 1.00 67.94 127 PRO A C 1
ATOM 1041 O O . PRO A 1 127 ? 4.705 11.038 -19.434 1.00 67.94 127 PRO A O 1
ATOM 1044 N N . ILE A 1 128 ? 4.283 12.753 -18.041 1.00 80.50 128 ILE A N 1
ATOM 1045 C CA . ILE A 1 128 ? 5.001 13.759 -18.840 1.00 80.50 128 ILE A CA 1
ATOM 1046 C C . ILE A 1 128 ? 6.484 13.396 -18.949 1.00 80.50 128 ILE A C 1
ATOM 1048 O O . ILE A 1 128 ? 7.034 13.376 -20.051 1.00 80.50 128 ILE A O 1
ATOM 1052 N N . LEU A 1 129 ? 7.127 13.048 -17.831 1.00 78.12 129 LEU A N 1
ATOM 1053 C CA . LEU A 1 129 ? 8.518 12.600 -17.836 1.00 78.12 129 LEU A CA 1
ATOM 1054 C C . LEU A 1 129 ? 8.692 11.321 -18.661 1.00 78.12 129 LEU A C 1
ATOM 1056 O O . LEU A 1 129 ? 9.626 11.248 -19.453 1.00 78.12 129 LEU A O 1
ATOM 1060 N N . MET A 1 130 ? 7.786 10.346 -18.547 1.00 74.75 130 MET A N 1
ATOM 1061 C CA . MET A 1 130 ? 7.814 9.127 -19.364 1.00 74.75 130 MET A CA 1
ATOM 1062 C C . MET A 1 130 ? 7.735 9.431 -20.863 1.00 74.75 130 MET A C 1
ATOM 1064 O O . MET A 1 130 ? 8.470 8.825 -21.641 1.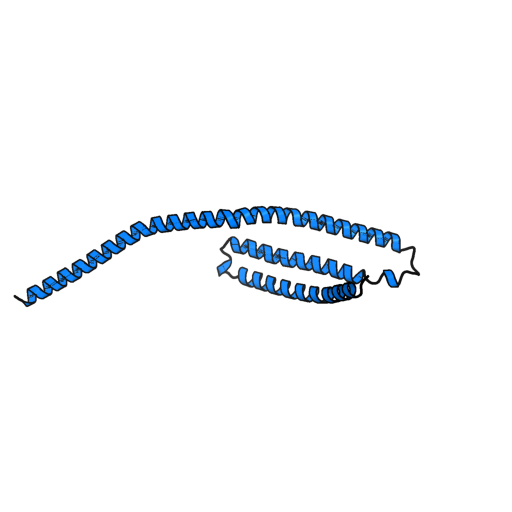00 74.75 130 MET A O 1
ATOM 1068 N N . ILE A 1 131 ? 6.885 10.376 -21.270 1.00 84.69 131 ILE A N 1
ATOM 1069 C CA . ILE A 1 131 ? 6.763 10.801 -22.670 1.00 84.69 131 ILE A CA 1
ATOM 1070 C C . ILE A 1 131 ? 8.059 11.469 -23.141 1.00 84.69 131 ILE A C 1
ATOM 1072 O O . ILE A 1 131 ? 8.570 11.119 -24.205 1.00 84.69 131 ILE A O 1
ATOM 1076 N N . ILE A 1 132 ? 8.624 12.381 -22.342 1.00 87.81 132 ILE A N 1
ATOM 1077 C CA . ILE A 1 132 ? 9.880 13.072 -22.667 1.00 87.81 132 ILE A CA 1
ATOM 1078 C C . ILE A 1 132 ? 11.025 12.065 -22.798 1.00 87.81 132 ILE A C 1
ATOM 1080 O O . ILE A 1 132 ? 11.728 12.063 -23.808 1.00 87.81 132 ILE A O 1
ATOM 1084 N N . PHE A 1 133 ? 11.194 11.176 -21.817 1.00 77.56 133 PHE A N 1
ATOM 1085 C CA . PHE A 1 133 ? 12.229 10.146 -21.860 1.00 77.56 133 PHE A CA 1
ATOM 1086 C C . PHE A 1 133 ? 12.020 9.184 -23.030 1.00 77.56 133 PHE A C 1
ATOM 1088 O O . PHE A 1 133 ? 12.972 8.920 -23.757 1.00 77.56 133 PHE A O 1
ATOM 1095 N N . GLY A 1 134 ? 10.790 8.730 -23.284 1.00 79.81 134 GLY A N 1
ATOM 1096 C CA . GLY A 1 134 ? 10.476 7.886 -24.439 1.00 79.81 134 GLY A CA 1
ATOM 1097 C C . GLY A 1 134 ? 10.823 8.558 -25.770 1.00 79.81 134 GLY A C 1
ATOM 1098 O O . GLY A 1 134 ? 11.400 7.924 -26.657 1.00 79.81 134 GLY A O 1
ATOM 1099 N N . PHE A 1 135 ? 10.551 9.859 -25.894 1.00 85.50 135 PHE A N 1
ATOM 1100 C CA . PHE A 1 135 ? 10.900 10.636 -27.081 1.00 85.50 135 PHE A CA 1
ATOM 1101 C C . PHE A 1 135 ? 12.415 10.805 -27.237 1.00 85.50 135 PHE A C 1
ATOM 1103 O O . PHE A 1 135 ? 12.953 10.585 -28.323 1.00 85.50 135 PHE A O 1
ATOM 1110 N N . LEU A 1 136 ? 13.128 11.118 -26.152 1.00 78.62 136 LEU A N 1
ATOM 1111 C CA . LEU A 1 136 ? 14.591 11.197 -26.150 1.00 78.62 136 LEU A CA 1
ATOM 1112 C C . LEU A 1 136 ? 15.229 9.853 -26.524 1.00 78.62 136 LEU A C 1
ATOM 1114 O O . LEU A 1 136 ? 16.158 9.815 -27.332 1.00 78.62 136 LEU A O 1
ATOM 1118 N N . THR A 1 137 ? 14.704 8.741 -26.007 1.00 79.44 137 THR A N 1
ATOM 1119 C CA . THR A 1 137 ? 15.151 7.391 -26.366 1.00 79.44 137 THR A CA 1
ATOM 1120 C C . THR A 1 137 ? 14.905 7.096 -27.848 1.00 79.44 137 THR A C 1
ATOM 1122 O O . THR A 1 137 ? 15.814 6.621 -28.529 1.00 79.44 137 THR A O 1
ATOM 1125 N N . MET A 1 138 ? 13.729 7.437 -28.388 1.00 79.75 138 MET A N 1
ATOM 1126 C CA . MET A 1 138 ? 13.433 7.315 -29.824 1.00 79.75 138 MET A CA 1
ATOM 1127 C C . MET A 1 138 ? 14.409 8.130 -30.683 1.00 79.75 138 MET A C 1
ATOM 1129 O O . MET A 1 138 ? 14.938 7.616 -31.672 1.00 79.75 138 MET A O 1
ATOM 1133 N N . LEU A 1 139 ? 14.694 9.377 -30.292 1.00 82.00 139 LEU A N 1
ATOM 1134 C CA . LEU A 1 139 ? 15.648 10.239 -30.991 1.00 82.00 139 LEU A CA 1
ATOM 1135 C C . LEU A 1 139 ? 17.077 9.695 -30.942 1.00 82.00 139 LEU A C 1
ATOM 1137 O O . LEU A 1 139 ? 17.793 9.819 -31.932 1.00 82.00 139 LEU A O 1
ATOM 1141 N N . HIS A 1 140 ? 17.489 9.076 -29.835 1.00 77.75 140 HIS A N 1
ATOM 1142 C CA . HIS A 1 140 ? 18.838 8.528 -29.689 1.00 77.75 140 HIS A CA 1
ATOM 1143 C C . HIS A 1 140 ? 19.023 7.186 -30.421 1.00 77.75 140 HIS A C 1
ATOM 1145 O O . HIS A 1 140 ? 20.074 6.937 -31.014 1.00 77.75 140 HIS A O 1
ATOM 1151 N N . ILE A 1 141 ? 17.994 6.330 -30.445 1.00 73.06 141 ILE A N 1
ATOM 1152 C CA . ILE A 1 141 ? 18.041 5.020 -31.118 1.00 73.06 141 ILE A CA 1
ATOM 1153 C C . ILE A 1 141 ? 17.963 5.165 -32.643 1.00 73.06 141 ILE A C 1
ATOM 1155 O O . ILE A 1 141 ? 18.595 4.392 -33.368 1.00 73.06 141 ILE A O 1
ATOM 1159 N N . ARG A 1 142 ? 17.222 6.152 -33.162 1.00 70.94 142 ARG A N 1
ATOM 1160 C CA . ARG A 1 142 ? 17.048 6.353 -34.611 1.00 70.94 142 ARG A CA 1
ATOM 1161 C C . ARG A 1 142 ? 18.378 6.468 -35.388 1.00 70.94 142 ARG A C 1
ATOM 1163 O O . ARG A 1 142 ? 18.531 5.729 -36.361 1.00 70.94 142 ARG A O 1
ATOM 1170 N N . PRO A 1 143 ? 19.366 7.292 -34.985 1.00 70.31 143 PRO A N 1
ATOM 1171 C CA . PRO A 1 143 ? 20.655 7.361 -35.671 1.00 70.31 143 PRO A CA 1
ATOM 1172 C C . PRO A 1 143 ? 21.507 6.098 -35.479 1.00 70.31 143 PRO A C 1
ATOM 1174 O O . PRO A 1 143 ? 22.189 5.687 -36.419 1.00 70.31 143 PRO A O 1
ATOM 1177 N N . GLN A 1 144 ? 21.442 5.432 -34.318 1.00 69.81 144 GLN A N 1
ATOM 1178 C CA . GLN A 1 144 ? 22.164 4.170 -34.103 1.00 69.81 144 GLN A CA 1
ATOM 1179 C C . GLN A 1 144 ? 21.622 3.049 -34.996 1.00 69.81 144 GLN A C 1
ATOM 1181 O O . GLN A 1 144 ? 22.398 2.366 -35.655 1.00 69.81 144 GLN A O 1
ATOM 1186 N N . SER A 1 145 ? 20.299 2.910 -35.102 1.00 66.94 145 SER A N 1
ATOM 1187 C CA . SER A 1 145 ? 19.648 1.907 -35.954 1.00 66.94 145 SER A CA 1
ATOM 1188 C C . SER A 1 145 ? 20.019 2.075 -37.432 1.00 66.94 145 SER A C 1
ATOM 1190 O O . SER A 1 145 ? 20.322 1.094 -38.113 1.00 66.94 145 SER A O 1
ATOM 1192 N N . ILE A 1 146 ? 20.078 3.318 -37.924 1.00 72.25 146 ILE A N 1
ATOM 1193 C CA . ILE A 1 146 ? 20.501 3.614 -39.303 1.00 72.25 146 ILE A CA 1
ATOM 1194 C C . ILE A 1 146 ? 21.967 3.215 -39.515 1.00 72.25 146 ILE A C 1
ATOM 1196 O O . ILE A 1 146 ? 22.294 2.568 -40.513 1.00 72.25 146 ILE A O 1
ATOM 1200 N N . ARG A 1 147 ? 22.848 3.534 -38.559 1.00 67.94 147 ARG A N 1
ATOM 1201 C CA . ARG A 1 147 ? 24.277 3.204 -38.644 1.00 67.94 147 ARG A CA 1
ATOM 1202 C C . ARG A 1 147 ? 24.517 1.692 -38.632 1.00 67.94 147 ARG A C 1
ATOM 1204 O O . ARG A 1 147 ? 25.315 1.196 -39.425 1.00 67.94 147 ARG A O 1
ATOM 1211 N N . THR A 1 148 ? 23.782 0.955 -37.801 1.00 69.31 148 THR A N 1
ATOM 1212 C CA . THR A 1 148 ? 23.880 -0.508 -37.721 1.00 69.31 148 THR A CA 1
ATOM 1213 C C . THR A 1 148 ? 23.334 -1.183 -38.977 1.00 69.31 148 THR A C 1
ATOM 1215 O O . THR A 1 148 ? 23.968 -2.101 -39.494 1.00 69.31 148 THR A O 1
ATOM 1218 N N . LYS A 1 149 ? 22.213 -0.703 -39.536 1.00 72.81 149 LYS A N 1
ATOM 1219 C CA . LYS A 1 149 ? 21.690 -1.210 -40.818 1.00 72.81 149 LYS A CA 1
ATOM 1220 C C . LYS A 1 149 ? 22.684 -1.003 -41.960 1.00 72.81 149 LYS A C 1
ATOM 1222 O O . LYS A 1 149 ? 22.910 -1.928 -42.738 1.00 72.81 149 LYS A O 1
ATOM 1227 N N . HIS A 1 150 ? 23.327 0.165 -42.024 1.00 72.25 150 HIS A N 1
ATOM 1228 C CA . HIS A 1 150 ? 24.350 0.430 -43.035 1.00 72.25 150 HIS A CA 1
ATOM 1229 C C . HIS A 1 150 ? 25.565 -0.498 -42.870 1.00 72.25 150 HIS A C 1
ATOM 1231 O O . HIS A 1 150 ? 26.033 -1.074 -43.851 1.00 72.25 150 HIS A O 1
ATOM 1237 N N . LEU A 1 151 ? 26.028 -0.716 -41.633 1.00 74.50 151 LEU A N 1
ATOM 1238 C CA . LEU A 1 151 ? 27.138 -1.629 -41.339 1.00 74.50 151 LEU A CA 1
ATOM 1239 C C . LEU A 1 151 ? 26.818 -3.087 -41.714 1.00 74.50 151 LEU A C 1
ATOM 1241 O O . LEU A 1 151 ? 27.645 -3.770 -42.310 1.00 74.50 151 LEU A O 1
ATOM 1245 N N . ILE A 1 152 ? 25.613 -3.573 -41.410 1.00 74.50 152 ILE A N 1
ATOM 1246 C CA . ILE A 1 152 ? 25.207 -4.942 -41.764 1.00 74.50 152 ILE A CA 1
ATOM 1247 C C . ILE A 1 152 ? 25.113 -5.099 -43.288 1.00 74.50 152 ILE A C 1
ATOM 1249 O O . ILE A 1 152 ? 25.595 -6.094 -43.830 1.00 74.50 152 ILE A O 1
ATOM 1253 N N . SER A 1 153 ? 24.562 -4.102 -43.991 1.00 76.50 153 SER A N 1
ATOM 1254 C CA . SER A 1 153 ? 24.484 -4.129 -45.457 1.00 76.50 153 SER A CA 1
ATOM 1255 C C . SER A 1 153 ? 25.868 -4.139 -46.121 1.00 76.50 153 SER A C 1
ATOM 1257 O O . SER A 1 153 ? 26.080 -4.874 -47.086 1.00 76.50 153 SER A O 1
ATOM 1259 N N . SER A 1 154 ? 26.841 -3.398 -45.574 1.00 75.31 154 SER A N 1
ATOM 1260 C CA . SER A 1 154 ? 28.201 -3.364 -46.120 1.00 75.31 154 SER A CA 1
ATOM 1261 C C . SER A 1 154 ? 28.968 -4.663 -45.858 1.00 75.31 154 SER A C 1
ATOM 1263 O O . SER A 1 154 ? 29.705 -5.120 -46.732 1.00 75.31 154 SER A O 1
ATOM 1265 N N . ILE A 1 155 ? 28.756 -5.306 -44.704 1.00 76.38 155 ILE A N 1
ATOM 1266 C CA . ILE A 1 155 ? 29.332 -6.625 -44.397 1.00 76.38 155 ILE A CA 1
ATOM 1267 C C . ILE A 1 155 ? 28.759 -7.702 -45.326 1.00 76.38 155 ILE A C 1
ATOM 1269 O O . ILE A 1 155 ? 29.511 -8.537 -45.831 1.00 76.38 155 ILE A O 1
ATOM 1273 N N . HIS A 1 156 ? 27.446 -7.689 -45.575 1.00 76.31 156 HIS A N 1
ATOM 1274 C CA . HIS A 1 156 ? 26.816 -8.683 -46.444 1.00 76.31 156 HIS A CA 1
ATOM 1275 C C . HIS A 1 156 ? 27.305 -8.555 -47.893 1.00 76.31 156 HIS A C 1
ATOM 1277 O O . HIS A 1 156 ? 27.676 -9.557 -48.500 1.00 76.31 156 HIS A O 1
ATOM 1283 N N . ARG A 1 157 ? 27.424 -7.318 -48.396 1.00 74.62 157 ARG A N 1
ATOM 1284 C CA . ARG A 1 157 ? 27.934 -7.043 -49.744 1.00 74.62 157 ARG A CA 1
ATOM 1285 C C . ARG A 1 157 ? 29.385 -7.500 -49.940 1.00 74.62 157 ARG A C 1
ATOM 1287 O O . ARG A 1 157 ? 29.696 -8.103 -50.963 1.00 74.62 157 ARG A O 1
ATOM 1294 N N . ARG A 1 158 ? 30.260 -7.297 -48.945 1.00 72.69 158 ARG A N 1
ATOM 1295 C CA . ARG A 1 158 ? 31.645 -7.803 -49.007 1.00 72.69 158 ARG A CA 1
ATOM 1296 C C . ARG A 1 158 ? 31.708 -9.327 -49.089 1.00 72.69 158 ARG A C 1
ATOM 1298 O O . ARG A 1 158 ? 32.494 -9.853 -49.866 1.00 72.69 158 ARG A O 1
ATOM 1305 N N . ARG A 1 159 ? 30.861 -10.043 -48.339 1.00 75.88 159 ARG A N 1
ATOM 1306 C CA . ARG A 1 159 ? 30.820 -11.516 -48.401 1.00 75.88 159 ARG A CA 1
ATOM 1307 C C . ARG A 1 159 ? 30.340 -12.027 -49.757 1.00 75.88 159 ARG A C 1
ATOM 1309 O O . ARG A 1 159 ? 30.899 -12.998 -50.253 1.00 75.88 159 ARG A O 1
ATOM 1316 N N . THR A 1 160 ? 29.345 -11.382 -50.364 1.00 77.88 160 THR A N 1
ATOM 1317 C CA . THR A 1 160 ? 28.882 -11.761 -51.707 1.00 77.88 160 THR A CA 1
ATOM 1318 C C . THR A 1 160 ? 29.926 -11.460 -52.781 1.00 77.88 160 THR A C 1
ATOM 1320 O O . THR A 1 160 ? 30.114 -12.276 -53.677 1.00 77.88 160 THR A O 1
ATOM 1323 N N . GLU A 1 161 ? 30.649 -10.341 -52.670 1.00 80.44 161 GLU A N 1
ATOM 1324 C CA . GLU A 1 161 ? 31.747 -10.006 -53.589 1.00 80.44 161 GLU A CA 1
ATOM 1325 C C . GLU A 1 161 ? 32.918 -10.999 -53.451 1.00 80.44 161 GLU A C 1
ATOM 1327 O O . GLU A 1 161 ? 33.430 -11.479 -54.461 1.00 80.44 161 GLU A O 1
ATOM 1332 N N . GLU A 1 162 ? 33.286 -11.406 -52.229 1.00 80.50 162 GLU A N 1
ATOM 1333 C CA . GLU A 1 162 ? 34.300 -12.451 -52.011 1.00 80.50 162 GLU A CA 1
ATOM 1334 C C . GLU A 1 162 ? 33.864 -13.826 -52.534 1.00 80.50 162 GLU A C 1
ATOM 1336 O O . GLU A 1 162 ? 34.679 -14.561 -53.092 1.00 80.50 162 GLU A O 1
ATOM 1341 N N . GLN A 1 163 ? 32.593 -14.199 -52.368 1.00 80.56 163 GLN A N 1
ATOM 1342 C CA . GLN A 1 163 ? 32.075 -15.464 -52.897 1.00 80.56 163 GLN A CA 1
ATOM 1343 C C . GLN A 1 163 ? 32.048 -15.474 -54.428 1.00 80.56 163 GLN A C 1
ATOM 1345 O O . GLN A 1 163 ? 32.437 -16.474 -55.030 1.00 80.56 163 GLN A O 1
ATOM 1350 N N . LEU A 1 164 ? 31.666 -14.358 -55.053 1.00 81.12 164 LEU A N 1
ATOM 1351 C CA . LEU A 1 164 ? 31.700 -14.202 -56.506 1.00 81.12 164 LEU A CA 1
ATOM 1352 C C . LEU A 1 164 ? 33.139 -14.276 -57.040 1.00 81.12 164 LEU A C 1
ATOM 1354 O O . LEU A 1 164 ? 33.398 -14.992 -58.005 1.00 81.12 164 LEU A O 1
ATOM 1358 N N . ALA A 1 165 ? 34.088 -13.602 -56.382 1.00 83.19 165 ALA A N 1
ATOM 1359 C CA . ALA A 1 165 ? 35.502 -13.653 -56.753 1.00 83.19 165 ALA A CA 1
ATOM 1360 C C . ALA A 1 165 ? 36.071 -15.079 -56.658 1.00 83.19 165 ALA A C 1
ATOM 1362 O O . ALA A 1 165 ? 36.768 -15.527 -57.567 1.00 83.19 165 ALA A O 1
ATOM 1363 N N . ARG A 1 166 ? 35.726 -15.829 -55.601 1.00 85.38 166 ARG A N 1
ATOM 1364 C CA . ARG A 1 166 ? 36.112 -17.246 -55.467 1.00 85.38 166 ARG A CA 1
ATOM 1365 C C . ARG A 1 166 ? 35.514 -18.117 -56.569 1.00 85.38 166 ARG A C 1
ATOM 1367 O O . ARG A 1 166 ? 36.191 -19.018 -57.048 1.00 85.38 166 ARG A O 1
ATOM 1374 N N . MET A 1 167 ? 34.274 -17.855 -56.974 1.00 87.06 167 MET A N 1
ATOM 1375 C CA . MET A 1 167 ? 33.616 -18.613 -58.039 1.00 87.06 167 MET A CA 1
ATOM 1376 C C . MET A 1 167 ? 34.258 -18.354 -59.411 1.00 87.06 167 MET A C 1
ATOM 1378 O O . MET A 1 167 ? 34.464 -19.300 -60.165 1.00 87.06 167 MET A O 1
ATOM 1382 N N . LEU A 1 168 ? 34.635 -17.104 -59.704 1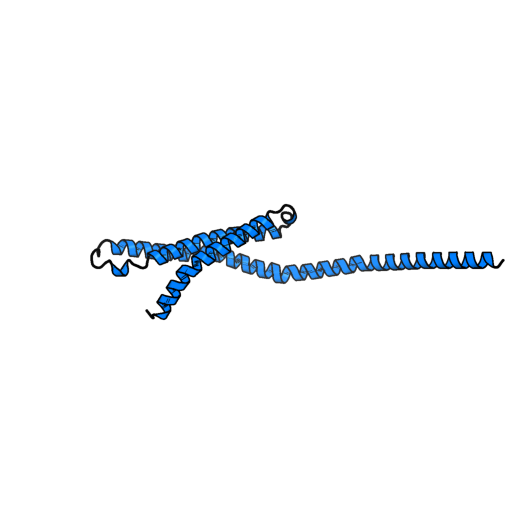.00 79.38 168 LEU A N 1
ATOM 1383 C CA . LEU A 1 168 ? 35.302 -16.733 -60.957 1.00 79.38 168 LEU A CA 1
ATOM 1384 C C . LEU A 1 168 ? 36.717 -17.317 -61.076 1.00 79.38 168 LEU A C 1
ATOM 1386 O O . LEU A 1 168 ? 37.091 -17.753 -62.158 1.00 79.38 168 LEU A O 1
ATOM 1390 N N . ILE A 1 169 ? 37.486 -17.380 -59.982 1.00 85.75 169 ILE A N 1
ATOM 1391 C CA . ILE A 1 169 ? 38.833 -17.985 -59.989 1.00 85.75 169 ILE A CA 1
ATOM 1392 C C . ILE A 1 169 ? 38.780 -19.487 -60.304 1.00 85.75 169 ILE A C 1
ATOM 1394 O O . ILE A 1 169 ? 39.691 -19.998 -60.934 1.00 85.75 169 ILE A O 1
ATOM 1398 N N . ILE A 1 170 ? 37.725 -20.196 -59.890 1.00 80.88 170 ILE A N 1
ATOM 1399 C CA . ILE A 1 170 ? 37.573 -21.638 -60.158 1.00 80.88 170 ILE A CA 1
ATOM 1400 C C . ILE A 1 170 ? 37.208 -21.916 -61.629 1.00 80.88 170 ILE A C 1
ATOM 1402 O O . ILE A 1 170 ? 37.407 -23.028 -62.108 1.00 80.88 170 ILE A O 1
ATOM 1406 N N . GLN A 1 171 ? 36.653 -20.933 -62.345 1.00 71.69 171 GLN A N 1
ATOM 1407 C CA . GLN A 1 171 ? 36.274 -21.077 -63.756 1.00 71.69 171 GLN A CA 1
ATOM 1408 C C . GLN A 1 171 ? 37.415 -20.796 -64.746 1.00 71.69 171 GLN A C 1
ATOM 1410 O O . GLN A 1 171 ? 37.233 -21.059 -65.935 1.00 71.69 171 GLN A O 1
ATOM 1415 N N . VAL A 1 172 ? 38.544 -20.258 -64.277 1.00 69.06 172 VAL A N 1
ATOM 1416 C CA . VAL A 1 172 ? 39.758 -19.995 -65.071 1.00 69.06 172 VAL A CA 1
ATOM 1417 C C . VAL A 1 172 ? 40.749 -21.132 -64.872 1.00 69.06 172 VAL A C 1
ATOM 1419 O O . VAL A 1 172 ? 41.272 -21.619 -65.897 1.00 69.06 172 VAL A O 1
#

Radius of gyration: 34.21 Å; chains: 1; bounding box: 72×40×108 Å

Foldseek 3Di:
DDPVVVVVLVVVLVVLVVVLVVLLVVLVVLLVVLPPPVNVPDPVSVVSNVVSVVSNVVSVVVVVVVVVVVVVPPCVPPPPPPVPVVPVVVVVVVVVVVVVVVVVVVVVVVVVVVVVVCCCCVVPVVVVVVVVVVVVVVVVVVVVVVVVVVVVVVVVVVVVVVVVVVVVVVVD